Protein AF-A0A4U1FNB5-F1 (afdb_monomer)

InterPro domains:
  IPR005756 Large ribosomal subunit protein uL24, eukaryota_archaea [PF16906] (54-96)
  IPR005756 Large ribosomal subunit protein uL24, eukaryota_archaea [PTHR11143] (47-101)
  IPR005756 Large ribosomal subunit protein uL24, eukaryota_archaea [TIGR01080] (55-101)
  IPR008991 Translation protein SH3-like domain superfamily [SSF50104] (54-101)
  IPR014722 Large ribosomal subunit protein uL2, domain 2 [G3DSA:2.30.30.30] (47-101)

Sequence (101 aa):
MPEGALFSFVPIGMEHCFLSALARQGSLTSGLARPGSETCGRQTVTMKFNPFVTSDRSKNRKRHFNAPSHVRRKIMSSPLSKELRQKYNVRSMPIRKDDEV

Mean predicted aligned error: 18.47 Å

Organism: Monodon monoceros (NCBI:txid40151)

Foldseek 3Di:
DDDDDDDDDDDDDDDDDPDDDDDDDDDDDDDDDDDDDDPDDPDPDPDDPDPVDDPDPVVVVCCQVPPDPVVVQVVQKDADDPVVCVVPVDGIHRDDPPDDD

pLDDT: mean 72.55, std 21.19, range [38.06, 96.69]

Secondary structure (DSSP, 8-state):
----------------------------------PPP-------------TTS---HHHHHHHHHT--HHHHHHHSEEEPPHHHHHHH--SEEE--TT---

Radius of gyration: 38.6 Å; Cα contacts (8 Å, |Δi|>4): 31; chains: 1; bounding box: 110×52×69 Å

Nearest PDB structures (foldseek):
  6p5j-assembly1_AY  TM=9.886E-01  e=2.401E-07  Oryctolagus cuniculus
  7oyb-assembly1_Y1  TM=9.826E-01  e=5.552E-07  Danio rerio
  7r81-assembly1_a1  TM=9.848E-01  e=1.044E-05  Neurospora crassa
  6zu5-assembly1_LY0  TM=9.780E-01  e=2.250E-05  Para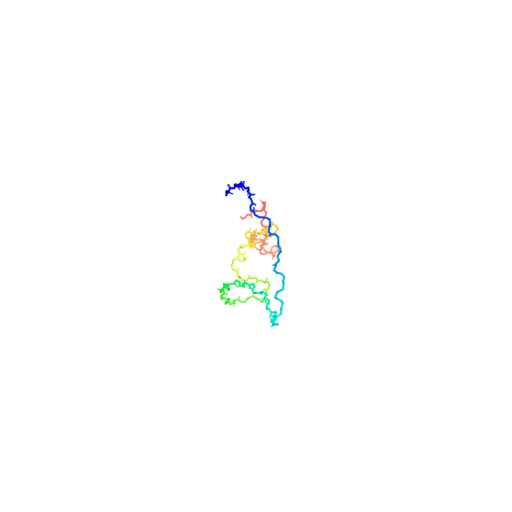nosema locustae
  8jiv-assembly1_CY  TM=9.838E-01  e=3.422E-05  Triticum aestivum

Structure (mmCIF, N/CA/C/O backbone):
data_AF-A0A4U1FNB5-F1
#
_entry.id   AF-A0A4U1FNB5-F1
#
loop_
_atom_site.group_PDB
_atom_site.id
_atom_site.type_symbol
_atom_site.label_atom_id
_atom_site.label_alt_id
_atom_site.label_comp_id
_atom_site.label_asym_id
_atom_site.label_entity_id
_atom_site.label_seq_id
_atom_site.pdbx_PDB_ins_code
_atom_site.Cartn_x
_atom_site.Cartn_y
_atom_site.Cartn_z
_atom_site.occupancy
_atom_site.B_iso_or_equiv
_atom_site.auth_seq_id
_atom_site.auth_comp_id
_atom_site.auth_asym_id
_atom_site.auth_atom_id
_atom_site.pdbx_PDB_model_num
ATOM 1 N N . MET A 1 1 ? 87.577 30.450 -51.487 1.00 47.47 1 MET A N 1
ATOM 2 C CA . MET A 1 1 ? 87.009 31.543 -50.678 1.00 47.47 1 MET A CA 1
ATOM 3 C C . MET A 1 1 ? 85.557 31.201 -50.402 1.00 47.47 1 MET A C 1
ATOM 5 O O . MET A 1 1 ? 84.829 31.036 -51.376 1.00 47.47 1 MET A O 1
ATOM 9 N N . PRO A 1 2 ? 85.178 30.949 -49.138 1.00 61.28 2 PRO A N 1
ATOM 10 C CA . PRO A 1 2 ? 83.799 30.705 -48.744 1.00 61.28 2 PRO A CA 1
ATOM 11 C C . PRO A 1 2 ? 83.111 32.050 -48.490 1.00 61.28 2 PRO A C 1
ATOM 13 O O . PRO A 1 2 ? 83.690 32.911 -47.842 1.00 61.28 2 PRO A O 1
ATOM 16 N N . GLU A 1 3 ? 81.885 32.221 -48.959 1.00 54.50 3 GLU A N 1
ATOM 17 C CA . GLU A 1 3 ? 81.019 33.308 -48.501 1.00 54.50 3 GLU A CA 1
ATOM 18 C C . GLU A 1 3 ? 79.725 32.659 -48.032 1.00 54.50 3 GLU A C 1
ATOM 20 O O . GLU A 1 3 ? 79.079 31.902 -48.760 1.00 54.50 3 GLU A O 1
ATOM 25 N N . GLY A 1 4 ? 79.448 32.850 -46.747 1.00 51.59 4 GLY A N 1
ATOM 26 C CA . GLY A 1 4 ? 78.309 32.259 -46.077 1.00 51.59 4 GLY A CA 1
ATOM 27 C C . GLY A 1 4 ? 77.006 32.970 -46.411 1.00 51.59 4 GLY A C 1
ATOM 28 O O . GLY A 1 4 ? 76.989 34.068 -46.949 1.00 51.59 4 GLY A O 1
ATOM 29 N N . ALA A 1 5 ? 75.909 32.350 -46.001 1.00 54.16 5 ALA A N 1
ATOM 30 C CA . ALA A 1 5 ? 74.753 33.051 -45.465 1.00 54.16 5 ALA A CA 1
ATOM 31 C C . ALA A 1 5 ? 73.827 32.010 -44.842 1.00 54.16 5 ALA A C 1
ATOM 33 O O . ALA A 1 5 ? 73.265 31.150 -45.516 1.00 54.16 5 ALA A O 1
ATOM 34 N N . LEU A 1 6 ? 73.701 32.102 -43.524 1.00 49.62 6 LEU A N 1
ATOM 35 C CA . LEU A 1 6 ? 72.621 31.513 -42.757 1.00 49.62 6 LEU A CA 1
ATOM 36 C C . LEU A 1 6 ? 71.312 32.181 -43.190 1.00 49.62 6 LEU A C 1
ATOM 38 O O . LEU A 1 6 ? 71.192 33.401 -43.089 1.00 49.62 6 LEU A O 1
ATOM 42 N N . PHE A 1 7 ? 70.317 31.397 -43.595 1.00 44.28 7 PHE A N 1
ATOM 43 C CA . PHE A 1 7 ? 68.930 31.824 -43.478 1.00 44.28 7 PHE A CA 1
ATOM 44 C C . PHE A 1 7 ? 68.032 30.643 -43.125 1.00 44.28 7 PHE A C 1
ATOM 46 O O . PHE A 1 7 ? 68.275 29.488 -43.461 1.00 44.28 7 PHE A O 1
ATOM 53 N N . SER A 1 8 ? 67.049 30.995 -42.325 1.00 43.09 8 SER A N 1
ATOM 54 C CA . SER A 1 8 ? 66.271 30.210 -41.391 1.00 43.09 8 SER A CA 1
ATOM 55 C C . SER A 1 8 ? 65.113 29.411 -41.992 1.00 43.09 8 SER A C 1
ATOM 57 O O . SER A 1 8 ? 64.522 29.806 -42.991 1.00 43.09 8 SER A O 1
ATOM 59 N N . PHE A 1 9 ? 64.684 28.441 -41.177 1.00 40.09 9 PHE A N 1
ATOM 60 C CA . PHE A 1 9 ? 63.304 27.990 -40.954 1.00 40.09 9 PHE A CA 1
ATOM 61 C C . PHE A 1 9 ? 62.828 26.725 -41.697 1.00 40.09 9 PHE A C 1
ATOM 63 O O . PHE A 1 9 ? 62.721 26.651 -42.914 1.00 40.09 9 PHE A O 1
ATOM 70 N N . VAL A 1 10 ? 62.534 25.725 -40.864 1.00 47.00 10 VAL A N 1
ATOM 71 C CA . VAL A 1 10 ? 62.072 24.348 -41.106 1.00 47.00 10 VAL A CA 1
ATOM 72 C C . VAL A 1 10 ? 60.530 24.319 -40.897 1.00 47.00 10 VAL A C 1
ATOM 74 O O . VAL A 1 10 ? 59.988 25.278 -40.350 1.00 47.00 10 VAL A O 1
ATOM 77 N N . PRO A 1 11 ? 59.792 23.237 -41.209 1.00 50.72 11 PRO A N 1
ATOM 78 C CA . PRO A 1 11 ? 59.207 22.893 -42.501 1.00 50.72 11 PRO A CA 1
ATOM 79 C C . PRO A 1 11 ? 57.658 22.908 -42.491 1.00 50.72 11 PRO A C 1
ATOM 81 O O . PRO A 1 11 ? 57.007 22.614 -41.490 1.00 50.72 11 PRO A O 1
ATOM 84 N N . ILE A 1 12 ? 57.062 23.138 -43.660 1.00 51.94 12 ILE A N 1
ATOM 85 C CA . ILE A 1 12 ? 55.681 22.746 -43.981 1.00 51.94 12 ILE A CA 1
ATOM 86 C C . ILE A 1 12 ? 55.771 21.345 -44.602 1.00 51.94 12 ILE A C 1
ATOM 88 O O . ILE A 1 12 ? 56.483 21.169 -45.587 1.00 51.94 12 ILE A O 1
ATOM 92 N N . GLY A 1 13 ? 55.100 20.347 -44.022 1.00 49.09 13 GLY A N 1
ATOM 93 C CA . GLY A 1 13 ? 55.165 18.951 -44.470 1.00 49.09 13 GLY A CA 1
ATOM 94 C C . GLY A 1 13 ? 53.798 18.281 -44.459 1.00 49.09 13 GLY A C 1
ATOM 95 O O . GLY A 1 13 ? 53.480 17.530 -43.544 1.00 49.09 13 GLY A O 1
ATOM 96 N N . MET A 1 14 ? 53.002 18.602 -45.476 1.00 51.41 14 MET A N 1
ATOM 97 C CA . MET A 1 14 ? 51.792 17.896 -45.886 1.00 51.41 14 MET A CA 1
ATOM 98 C C . MET A 1 14 ? 52.161 16.608 -46.639 1.00 51.41 14 MET A C 1
ATOM 100 O O . MET A 1 14 ? 53.038 16.637 -47.496 1.00 51.41 14 MET A O 1
ATOM 104 N N . GLU A 1 15 ? 51.424 15.539 -46.329 1.00 48.94 15 GLU A N 1
ATOM 105 C CA . GLU A 1 15 ? 50.976 14.467 -47.230 1.00 48.94 15 GLU A CA 1
ATOM 106 C C . GLU A 1 15 ? 52.021 13.676 -48.043 1.00 48.94 15 GLU A C 1
ATOM 108 O O . GLU A 1 15 ? 52.558 14.174 -49.021 1.00 48.94 15 GLU A O 1
ATOM 113 N N . HIS A 1 16 ? 52.208 12.388 -47.712 1.00 47.97 16 HIS A N 1
ATOM 114 C CA . HIS A 1 16 ? 52.120 11.256 -48.660 1.00 47.97 16 HIS A CA 1
ATOM 115 C C . HIS A 1 16 ? 52.473 9.924 -47.965 1.00 47.97 16 HIS A C 1
ATOM 117 O O . HIS A 1 16 ? 53.623 9.505 -47.945 1.00 47.97 16 HIS A O 1
ATOM 123 N N . CYS A 1 17 ? 51.462 9.209 -47.464 1.00 47.34 17 CYS A N 1
ATOM 124 C CA . CYS A 1 17 ? 51.523 7.755 -47.247 1.00 47.34 17 CYS A CA 1
ATOM 125 C C . CYS A 1 17 ? 50.202 7.133 -47.718 1.00 47.34 17 CYS A C 1
ATOM 127 O O . CYS A 1 17 ? 49.418 6.589 -46.944 1.00 47.34 17 CYS A O 1
ATOM 129 N N . PHE A 1 18 ? 49.941 7.278 -49.017 1.00 38.06 18 PHE A N 1
ATOM 130 C CA . PHE A 1 18 ? 48.920 6.525 -49.738 1.00 38.06 18 PHE A CA 1
ATOM 131 C C . PHE A 1 18 ? 49.568 5.232 -50.273 1.00 38.06 18 PHE A C 1
ATOM 133 O O . PHE A 1 18 ? 50.677 5.281 -50.796 1.00 38.06 18 PHE A O 1
ATOM 140 N N . LEU A 1 19 ? 48.827 4.120 -50.191 1.00 49.41 19 LEU A N 1
ATOM 141 C CA . LEU A 1 19 ? 49.112 2.752 -50.671 1.00 49.41 19 LEU A CA 1
ATOM 142 C C . LEU A 1 19 ? 49.913 1.798 -49.759 1.00 49.41 19 LEU A C 1
ATOM 144 O O . LEU A 1 19 ? 51.072 1.480 -50.002 1.00 49.41 19 LEU A O 1
ATOM 148 N N . SER A 1 20 ? 49.189 1.134 -48.858 1.00 48.03 20 SER A N 1
ATOM 149 C CA . SER A 1 20 ? 49.344 -0.316 -48.664 1.00 48.03 20 SER A CA 1
ATOM 150 C C . SER A 1 20 ? 47.969 -0.963 -48.461 1.00 48.03 20 SER A C 1
ATOM 152 O O . SER A 1 20 ? 47.482 -1.195 -47.358 1.00 48.03 20 SER A O 1
ATOM 154 N N . ALA A 1 21 ? 47.299 -1.196 -49.590 1.00 47.88 21 ALA A N 1
ATOM 155 C CA . ALA A 1 21 ? 46.053 -1.940 -49.669 1.00 47.88 21 ALA A CA 1
ATOM 156 C C . ALA A 1 21 ? 46.317 -3.452 -49.782 1.00 47.88 21 ALA A C 1
ATOM 158 O O . ALA A 1 21 ? 47.220 -3.883 -50.495 1.00 47.88 21 ALA A O 1
ATOM 159 N N . LEU A 1 22 ? 45.407 -4.213 -49.165 1.00 53.06 22 LEU A N 1
ATOM 160 C CA . LEU A 1 22 ? 45.070 -5.625 -49.392 1.00 53.06 22 LEU A CA 1
ATOM 161 C C . LEU A 1 22 ? 45.903 -6.722 -48.693 1.00 53.06 22 LEU A C 1
ATOM 163 O O . LEU A 1 22 ? 46.752 -7.377 -49.289 1.00 53.06 22 LEU A O 1
ATOM 167 N N . ALA A 1 23 ? 45.479 -7.079 -47.474 1.00 52.00 23 ALA A N 1
ATOM 168 C CA . ALA A 1 23 ? 45.496 -8.472 -47.026 1.00 52.00 23 ALA A CA 1
ATOM 169 C C . ALA A 1 23 ? 44.347 -8.780 -46.042 1.00 52.00 23 ALA A C 1
ATOM 171 O O . ALA A 1 23 ? 44.363 -8.357 -44.894 1.00 52.00 23 ALA A O 1
ATOM 172 N N . ARG A 1 24 ? 43.410 -9.609 -46.527 1.00 52.19 24 ARG A N 1
ATOM 173 C CA . ARG A 1 24 ? 42.617 -10.624 -45.799 1.00 52.19 24 ARG A CA 1
ATOM 174 C C . ARG A 1 24 ? 41.514 -10.187 -44.809 1.00 52.19 24 ARG A C 1
ATOM 176 O O . ARG A 1 24 ? 41.741 -9.877 -43.652 1.00 52.19 24 ARG A O 1
ATOM 183 N N . GLN A 1 25 ? 40.291 -10.316 -45.326 1.00 50.22 25 GLN A N 1
ATOM 184 C CA . GLN A 1 25 ? 39.016 -10.723 -44.706 1.00 50.22 25 GLN A CA 1
ATOM 185 C C . GLN A 1 25 ? 39.050 -11.201 -43.233 1.00 50.22 25 GLN A C 1
ATOM 187 O O . GLN A 1 25 ? 39.781 -12.127 -42.892 1.00 50.22 25 GLN A O 1
ATOM 192 N N . GLY A 1 26 ? 38.139 -10.659 -42.413 1.00 44.69 26 GLY A N 1
ATOM 193 C CA . GLY A 1 26 ? 37.788 -11.155 -41.077 1.00 44.69 26 GLY A CA 1
ATOM 194 C C . GLY A 1 26 ? 36.567 -10.421 -40.505 1.00 44.69 26 GLY A C 1
ATOM 195 O O . GLY A 1 26 ? 36.535 -9.199 -40.472 1.00 44.69 26 GLY A O 1
ATOM 196 N N . SER A 1 27 ? 35.543 -11.175 -40.125 1.00 45.47 27 SER A N 1
ATOM 197 C CA . SER A 1 27 ? 34.165 -10.789 -39.806 1.00 45.47 27 SER A CA 1
ATOM 198 C C . SER A 1 27 ? 33.936 -10.044 -38.483 1.00 45.47 27 SER A C 1
ATOM 200 O O . SER A 1 27 ? 34.595 -10.319 -37.487 1.00 45.47 27 SER A O 1
ATOM 202 N N . LEU A 1 28 ? 32.878 -9.221 -38.477 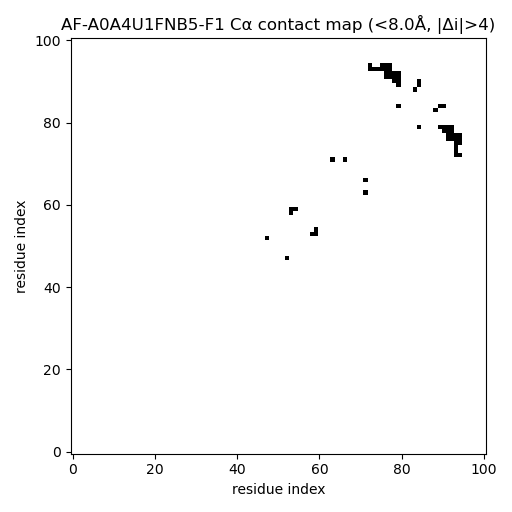1.00 51.88 28 LEU A N 1
ATOM 203 C CA . LEU A 1 28 ? 31.878 -9.039 -37.410 1.00 51.88 28 LEU A CA 1
ATOM 204 C C . LEU A 1 28 ? 32.204 -9.672 -36.041 1.00 51.88 28 LEU A C 1
ATOM 206 O O . LEU A 1 28 ? 32.007 -10.871 -35.866 1.00 51.88 28 LEU A O 1
ATOM 210 N N . THR A 1 29 ? 32.494 -8.849 -35.030 1.00 56.25 29 THR A N 1
ATOM 211 C CA . THR A 1 29 ? 32.037 -9.133 -33.660 1.00 56.25 29 THR A CA 1
ATOM 212 C C . THR A 1 29 ? 31.564 -7.854 -32.982 1.00 56.25 29 THR A C 1
ATOM 214 O O . THR A 1 29 ? 32.311 -6.899 -32.779 1.00 56.25 29 THR A O 1
ATOM 217 N N . SER A 1 30 ? 30.276 -7.884 -32.672 1.00 48.91 30 SER A N 1
ATOM 218 C CA . SER A 1 30 ? 29.475 -6.985 -31.856 1.00 48.91 30 SER A CA 1
ATOM 219 C C . SER A 1 30 ? 30.127 -6.567 -30.540 1.00 48.91 30 SER A C 1
ATOM 221 O O . SER A 1 30 ? 30.809 -7.354 -29.884 1.00 48.91 30 SER A O 1
ATOM 223 N N . GLY A 1 31 ? 29.799 -5.347 -30.111 1.00 54.59 31 GLY A N 1
ATOM 224 C CA . GLY A 1 31 ? 30.072 -4.869 -28.767 1.00 54.59 31 GLY A CA 1
ATOM 225 C C . GLY A 1 31 ? 29.526 -5.808 -27.693 1.00 54.59 31 GLY A C 1
ATOM 226 O O . GLY A 1 31 ? 28.391 -6.276 -27.758 1.00 54.59 31 GLY A O 1
ATOM 227 N N . LEU A 1 32 ? 30.343 -6.029 -26.670 1.00 52.25 32 LEU A N 1
ATOM 228 C CA . LEU A 1 32 ? 29.917 -6.592 -25.401 1.00 52.25 32 LEU A CA 1
ATOM 229 C C . LEU A 1 32 ? 29.966 -5.468 -24.372 1.00 52.25 32 LEU A C 1
ATOM 231 O O . LEU A 1 32 ? 30.984 -5.188 -23.740 1.00 52.25 32 LEU A O 1
ATOM 235 N N . ALA A 1 33 ? 28.820 -4.799 -24.250 1.00 49.12 33 ALA A N 1
ATOM 236 C CA . ALA A 1 33 ? 28.457 -4.080 -23.046 1.00 49.12 33 ALA A CA 1
ATOM 237 C C . ALA A 1 33 ? 28.658 -5.021 -21.854 1.00 49.12 33 ALA A C 1
ATOM 239 O O . ALA A 1 33 ? 28.237 -6.173 -21.899 1.00 49.12 33 ALA A O 1
ATOM 240 N N . ARG A 1 34 ? 29.307 -4.536 -20.796 1.00 53.53 34 ARG A N 1
ATOM 241 C CA . ARG A 1 34 ? 29.416 -5.256 -19.526 1.00 53.53 34 ARG A CA 1
ATOM 242 C C . ARG A 1 34 ? 28.014 -5.381 -18.908 1.00 53.53 34 ARG A C 1
ATOM 244 O O . ARG A 1 34 ? 27.481 -4.346 -18.501 1.00 53.53 34 ARG A O 1
ATOM 251 N N . PRO A 1 35 ? 27.402 -6.574 -18.782 1.00 50.00 35 PRO A N 1
ATOM 252 C CA . PRO A 1 35 ? 26.270 -6.723 -17.885 1.00 50.00 35 PRO A CA 1
ATOM 253 C C . PRO A 1 35 ? 26.807 -6.715 -16.452 1.00 50.00 35 PRO A C 1
ATOM 255 O O . PRO A 1 35 ? 27.716 -7.468 -16.102 1.00 50.00 35 PRO A O 1
ATOM 258 N N . GLY A 1 36 ? 26.282 -5.796 -15.643 1.00 45.06 36 GLY A N 1
ATOM 259 C CA . GLY A 1 36 ? 26.592 -5.708 -14.224 1.00 45.06 36 GLY A CA 1
ATOM 260 C C . GLY A 1 36 ? 26.371 -7.052 -13.537 1.00 45.06 36 GLY A C 1
ATOM 261 O O . GLY A 1 36 ? 25.337 -7.692 -13.722 1.00 45.06 36 GLY A O 1
ATOM 262 N N . SER A 1 37 ? 27.365 -7.453 -12.753 1.00 45.16 37 SER A N 1
ATOM 263 C CA . SER A 1 37 ? 27.343 -8.618 -11.884 1.00 45.16 37 SER A CA 1
ATOM 264 C C . SER A 1 37 ? 26.078 -8.640 -11.029 1.00 45.16 37 SER A C 1
ATOM 266 O O . SER A 1 37 ? 25.822 -7.745 -10.219 1.00 45.16 37 SER A O 1
ATOM 268 N N . GLU A 1 38 ? 25.315 -9.698 -11.252 1.00 46.56 38 GLU A N 1
ATOM 269 C CA . GLU A 1 38 ? 24.302 -10.306 -10.407 1.00 46.56 38 GLU A CA 1
ATOM 270 C C . GLU A 1 38 ? 24.501 -9.978 -8.919 1.00 46.56 38 GLU A C 1
ATOM 272 O O . GLU A 1 38 ? 25.410 -10.481 -8.260 1.00 46.56 38 GLU A O 1
ATOM 277 N N . THR A 1 39 ? 23.610 -9.163 -8.350 1.00 46.56 39 THR A N 1
ATOM 278 C CA . THR A 1 39 ? 23.381 -9.257 -6.908 1.00 46.56 39 THR A CA 1
ATOM 279 C C . THR A 1 39 ? 22.458 -10.443 -6.693 1.00 46.56 39 THR A C 1
ATOM 281 O O . THR A 1 39 ? 21.261 -10.402 -6.979 1.00 46.56 39 THR A O 1
ATOM 284 N N . CYS A 1 40 ? 23.054 -11.540 -6.237 1.00 41.59 40 CYS A N 1
ATOM 285 C CA . CYS A 1 40 ? 22.347 -12.720 -5.790 1.00 41.59 40 CYS A CA 1
ATOM 286 C C . CYS A 1 40 ? 21.405 -12.343 -4.631 1.00 41.59 40 CYS A C 1
ATOM 288 O O . CYS A 1 40 ? 21.803 -12.082 -3.500 1.00 41.59 40 CYS A O 1
ATOM 290 N N . GLY A 1 41 ? 20.109 -12.291 -4.919 1.00 47.75 41 GLY A N 1
ATOM 291 C CA . GLY A 1 41 ? 19.057 -12.275 -3.913 1.00 47.75 41 GLY A CA 1
ATOM 292 C C . GLY A 1 41 ? 18.290 -13.576 -4.034 1.00 47.75 41 GLY A C 1
ATOM 293 O O . GLY A 1 41 ? 17.381 -13.670 -4.850 1.00 47.75 41 GLY A O 1
ATOM 294 N N . ARG A 1 42 ? 18.676 -14.598 -3.267 1.00 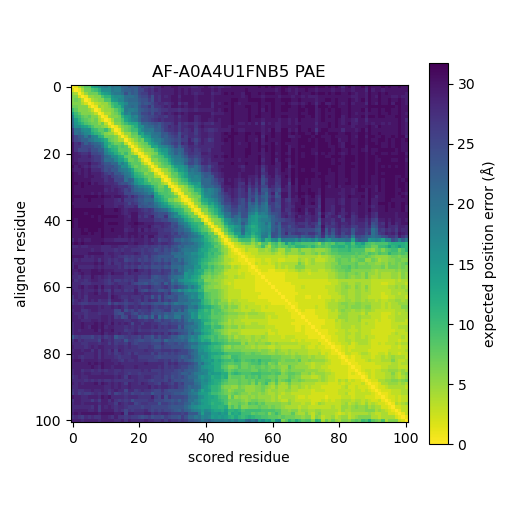49.16 42 ARG A N 1
ATOM 295 C CA . ARG A 1 42 ? 17.979 -15.888 -3.209 1.00 49.16 42 ARG A CA 1
ATOM 296 C C . ARG A 1 42 ? 16.515 -15.656 -2.810 1.00 49.16 42 ARG A C 1
ATOM 298 O O . ARG A 1 42 ? 16.221 -15.412 -1.644 1.00 49.16 42 ARG A O 1
ATOM 305 N N . GLN A 1 43 ? 15.600 -15.705 -3.776 1.00 57.69 43 GLN A N 1
ATOM 306 C CA . GLN A 1 43 ? 14.163 -15.594 -3.536 1.00 57.69 43 GLN A CA 1
ATOM 307 C C . GLN A 1 43 ? 13.627 -16.960 -3.092 1.00 57.69 43 GLN A C 1
ATOM 309 O O . GLN A 1 43 ? 13.266 -17.788 -3.922 1.00 57.69 43 GLN A O 1
ATOM 314 N N . THR A 1 44 ? 13.564 -17.230 -1.788 1.00 57.56 44 THR A N 1
ATOM 315 C CA . THR A 1 44 ? 12.684 -18.291 -1.276 1.00 57.56 44 THR A CA 1
ATOM 316 C C . THR A 1 44 ? 11.283 -17.702 -1.118 1.00 57.56 44 THR A C 1
ATOM 318 O O . THR A 1 44 ? 10.967 -16.983 -0.170 1.00 57.56 44 THR A O 1
ATOM 321 N N . VAL A 1 45 ? 10.457 -17.929 -2.137 1.00 59.56 45 VAL A N 1
ATOM 322 C CA . VAL A 1 45 ? 9.104 -17.384 -2.260 1.00 59.56 45 VAL A CA 1
ATOM 323 C C . VAL A 1 45 ? 8.168 -18.076 -1.265 1.00 59.56 45 VAL A C 1
ATOM 325 O O . VAL A 1 45 ? 7.819 -19.239 -1.424 1.00 59.56 45 VAL A O 1
ATOM 328 N N . THR A 1 46 ? 7.710 -17.337 -0.257 1.00 63.25 46 THR A N 1
ATOM 329 C CA . THR A 1 46 ? 6.393 -17.557 0.355 1.00 63.25 46 THR A CA 1
ATOM 330 C C . THR A 1 46 ? 5.368 -16.798 -0.495 1.00 63.25 46 THR A C 1
ATOM 332 O O . THR A 1 46 ? 5.558 -15.630 -0.840 1.00 63.25 46 THR A O 1
ATOM 335 N N . MET A 1 47 ? 4.348 -17.514 -0.967 1.00 75.56 47 MET A N 1
ATOM 336 C CA . MET A 1 47 ? 3.721 -17.266 -2.272 1.00 75.56 47 MET A CA 1
ATOM 337 C C . MET A 1 47 ? 2.823 -16.022 -2.355 1.00 75.56 47 MET A C 1
ATOM 339 O O . MET A 1 47 ? 1.854 -15.868 -1.614 1.00 75.56 47 MET A O 1
ATOM 343 N N . LYS A 1 48 ? 3.089 -15.193 -3.372 1.00 78.19 48 LYS A N 1
ATOM 344 C CA . LYS A 1 48 ? 2.128 -14.295 -4.032 1.00 78.19 48 LYS A CA 1
ATOM 345 C C . LYS A 1 48 ? 2.085 -14.712 -5.502 1.00 78.19 48 LYS A C 1
ATOM 347 O O . LYS A 1 48 ? 3.130 -14.746 -6.137 1.00 78.19 48 LYS A O 1
ATOM 352 N N . PHE A 1 49 ? 0.905 -15.017 -6.040 1.00 84.44 49 PHE A N 1
ATOM 353 C CA . PHE A 1 49 ? 0.767 -15.540 -7.409 1.00 84.44 49 PHE A CA 1
ATOM 354 C C . PHE A 1 49 ? 0.963 -14.480 -8.508 1.00 84.44 49 PHE A C 1
ATOM 356 O O . PHE A 1 49 ? 1.200 -14.827 -9.659 1.00 84.44 49 PHE A O 1
ATOM 363 N N . ASN A 1 50 ? 0.856 -13.186 -8.174 1.00 88.69 50 ASN A N 1
ATOM 364 C CA . ASN A 1 50 ? 0.961 -12.103 -9.153 1.00 88.69 50 ASN A CA 1
ATOM 365 C C . ASN A 1 50 ? 2.431 -11.696 -9.397 1.00 88.69 50 ASN A C 1
ATOM 367 O O . ASN A 1 50 ? 3.046 -11.135 -8.482 1.00 88.69 50 ASN A O 1
ATOM 371 N N . PRO A 1 51 ? 2.966 -11.864 -10.624 1.00 84.56 51 PRO A N 1
ATOM 372 C CA . PRO A 1 51 ? 4.353 -11.527 -10.949 1.00 84.56 51 PRO A CA 1
ATOM 373 C C . PRO A 1 51 ? 4.653 -10.019 -10.904 1.00 84.56 51 PRO A C 1
ATOM 375 O O . PRO A 1 51 ? 5.792 -9.621 -10.673 1.00 84.56 51 PRO A O 1
ATOM 378 N N . PHE A 1 52 ? 3.648 -9.153 -11.067 1.00 87.19 52 PHE A N 1
ATOM 379 C CA . PHE A 1 52 ? 3.828 -7.695 -11.025 1.00 87.19 52 PHE A CA 1
ATOM 380 C C . PHE A 1 52 ? 3.948 -7.139 -9.597 1.00 87.19 52 PHE A C 1
ATOM 382 O O . PHE A 1 52 ? 4.258 -5.960 -9.396 1.00 87.19 52 PHE A O 1
ATOM 389 N N . VAL A 1 53 ? 3.710 -7.967 -8.575 1.00 88.31 53 VAL A N 1
ATOM 390 C CA . VAL A 1 53 ? 3.799 -7.565 -7.169 1.00 88.31 53 VAL A CA 1
ATOM 391 C C . VAL A 1 53 ? 5.137 -8.007 -6.593 1.00 88.31 53 VAL A C 1
ATOM 393 O O . VAL A 1 53 ? 5.341 -9.159 -6.229 1.00 88.31 53 VAL A O 1
ATOM 396 N N . THR A 1 54 ? 6.049 -7.053 -6.431 1.00 90.00 54 THR A N 1
ATOM 397 C CA . THR A 1 54 ? 7.387 -7.322 -5.888 1.00 90.00 54 THR A CA 1
ATOM 398 C C . THR A 1 54 ? 7.346 -7.670 -4.393 1.00 90.00 54 THR A C 1
ATOM 400 O O . THR A 1 54 ? 6.749 -6.927 -3.604 1.00 90.00 54 THR A O 1
ATOM 403 N N . SER A 1 55 ? 8.057 -8.721 -3.981 1.00 87.38 55 SER A N 1
ATOM 404 C CA . SER A 1 55 ? 8.354 -9.054 -2.575 1.00 87.38 55 SER A CA 1
ATOM 405 C C . SER A 1 55 ? 9.607 -8.346 -2.033 1.00 87.38 55 SER A C 1
ATOM 407 O O . SER A 1 55 ? 9.788 -8.272 -0.819 1.00 87.38 55 SER A O 1
ATOM 409 N N . ASP A 1 56 ? 10.430 -7.763 -2.911 1.00 89.81 56 AS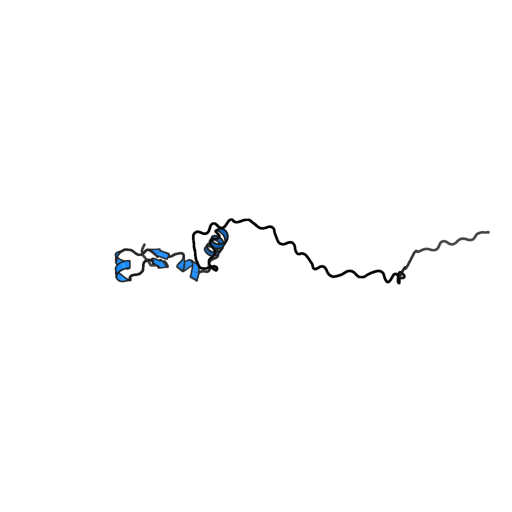P A N 1
ATOM 410 C CA . ASP A 1 56 ? 11.680 -7.087 -2.550 1.00 89.81 56 ASP A CA 1
ATOM 411 C C . ASP A 1 56 ? 11.485 -5.951 -1.527 1.00 89.81 56 ASP A C 1
ATOM 413 O O . ASP A 1 56 ? 10.772 -4.965 -1.770 1.00 89.81 56 ASP A O 1
ATOM 417 N N . ARG A 1 57 ? 12.211 -6.031 -0.402 1.00 93.12 57 ARG A N 1
ATOM 418 C CA . ARG A 1 57 ? 12.156 -5.055 0.704 1.00 93.12 57 ARG A CA 1
ATOM 419 C C . ARG A 1 57 ? 12.473 -3.629 0.250 1.00 93.12 57 ARG A C 1
ATOM 421 O O . ARG A 1 57 ? 11.738 -2.696 0.582 1.00 93.12 57 ARG A O 1
ATOM 428 N N . SER A 1 58 ? 13.551 -3.448 -0.512 1.00 94.94 58 SER A N 1
ATOM 429 C CA . SER A 1 58 ? 14.020 -2.126 -0.954 1.00 94.94 58 SER A CA 1
ATOM 430 C C . SER A 1 58 ? 12.996 -1.426 -1.852 1.00 94.94 58 SER A C 1
ATOM 432 O O . SER A 1 58 ? 12.706 -0.244 -1.654 1.00 94.94 58 SER A O 1
ATOM 434 N N . LYS A 1 59 ? 12.371 -2.171 -2.776 1.00 93.81 59 LYS A N 1
ATOM 435 C CA . LYS A 1 59 ? 11.318 -1.655 -3.667 1.00 93.81 59 LYS A CA 1
ATOM 436 C C . LYS A 1 59 ? 10.062 -1.267 -2.885 1.00 93.81 59 LYS A C 1
ATOM 438 O O . LYS A 1 59 ? 9.445 -0.244 -3.180 1.00 93.81 59 LYS A O 1
ATOM 443 N N . ASN A 1 60 ? 9.688 -2.041 -1.863 1.00 93.81 60 ASN A N 1
ATOM 444 C CA . ASN A 1 60 ? 8.533 -1.717 -1.026 1.00 93.81 60 ASN A CA 1
ATOM 445 C C . ASN A 1 60 ? 8.754 -0.436 -0.200 1.00 93.81 60 ASN A C 1
ATOM 447 O O . ASN A 1 60 ? 7.923 0.470 -0.233 1.00 93.81 60 ASN A O 1
ATOM 451 N N . ARG A 1 61 ? 9.917 -0.301 0.453 1.00 95.88 61 ARG A N 1
ATOM 452 C CA . ARG A 1 61 ? 10.259 0.909 1.223 1.00 95.88 61 ARG A CA 1
ATOM 453 C C . ARG A 1 61 ? 10.287 2.161 0.344 1.00 95.88 61 ARG A C 1
ATOM 455 O O . ARG A 1 61 ? 9.684 3.162 0.715 1.00 95.88 61 ARG A O 1
ATOM 462 N N . LYS A 1 62 ? 10.912 2.093 -0.840 1.00 95.81 62 LYS A N 1
ATOM 463 C CA . LYS A 1 62 ? 10.952 3.221 -1.790 1.00 95.81 62 LYS A CA 1
ATOM 464 C C . LYS A 1 62 ? 9.543 3.687 -2.178 1.00 95.81 62 LYS A C 1
ATOM 466 O O . LYS A 1 62 ? 9.283 4.884 -2.165 1.00 95.81 62 LYS A O 1
ATOM 471 N N . ARG A 1 63 ? 8.623 2.756 -2.473 1.00 95.88 63 ARG A N 1
ATOM 472 C CA . ARG A 1 63 ? 7.223 3.078 -2.814 1.00 95.88 63 ARG A CA 1
ATOM 473 C C . ARG A 1 63 ? 6.444 3.688 -1.650 1.00 95.88 63 ARG A C 1
ATOM 475 O O . ARG A 1 63 ? 5.647 4.584 -1.885 1.00 95.88 63 ARG A O 1
ATOM 482 N N . HIS A 1 64 ? 6.669 3.220 -0.423 1.00 95.00 64 HIS A N 1
ATOM 483 C CA . HIS A 1 64 ? 5.968 3.726 0.757 1.00 95.00 64 HIS A CA 1
ATOM 484 C C . HIS A 1 64 ? 6.344 5.181 1.071 1.00 95.00 64 HIS A C 1
ATOM 486 O O . HIS A 1 64 ? 5.469 6.037 1.172 1.00 95.00 64 HIS A O 1
ATOM 492 N N . PHE A 1 65 ? 7.644 5.482 1.153 1.00 95.50 65 PHE A N 1
ATOM 493 C CA . PHE A 1 65 ? 8.108 6.829 1.504 1.00 95.50 65 PHE A CA 1
ATOM 494 C C . PHE A 1 65 ? 7.879 7.846 0.374 1.00 95.50 65 PHE A C 1
ATOM 496 O O . PHE A 1 65 ? 7.464 8.979 0.631 1.00 95.50 65 PHE A O 1
ATOM 503 N N . ASN A 1 66 ? 8.040 7.427 -0.884 1.00 95.88 66 ASN A N 1
ATOM 504 C CA . ASN A 1 66 ? 7.861 8.303 -2.047 1.00 95.88 66 ASN A CA 1
ATOM 505 C C . ASN A 1 66 ? 6.415 8.323 -2.581 1.00 95.88 66 ASN A C 1
ATOM 507 O O . ASN A 1 66 ? 6.181 8.804 -3.687 1.00 95.88 66 ASN A O 1
ATOM 511 N N . ALA A 1 67 ? 5.441 7.778 -1.844 1.00 95.56 67 ALA A N 1
ATOM 512 C CA . ALA A 1 67 ? 4.053 7.714 -2.297 1.00 95.56 67 ALA A CA 1
ATOM 513 C C . ALA A 1 67 ? 3.448 9.121 -2.517 1.00 95.56 67 ALA A C 1
ATOM 515 O O . ALA A 1 67 ? 3.671 10.008 -1.689 1.00 95.56 67 ALA A O 1
ATOM 516 N N . PRO A 1 68 ? 2.627 9.334 -3.565 1.00 96.69 68 PRO A N 1
ATOM 517 C CA . PRO A 1 68 ? 1.891 10.584 -3.770 1.00 96.69 68 PRO A CA 1
ATOM 518 C C . PRO A 1 68 ? 0.742 10.747 -2.757 1.00 96.69 68 PRO A C 1
ATOM 520 O O . PRO A 1 68 ? 0.321 9.780 -2.118 1.00 96.69 68 PRO A O 1
ATOM 523 N N . SER A 1 69 ? 0.191 11.962 -2.617 1.00 95.50 69 SER A N 1
ATOM 524 C CA . SER A 1 69 ? -0.755 12.304 -1.533 1.00 95.50 69 SER A CA 1
ATOM 525 C C . SER A 1 69 ? -1.996 11.400 -1.475 1.00 95.50 69 SER A C 1
ATOM 527 O O . SER A 1 69 ? -2.374 10.934 -0.400 1.00 95.50 69 SER A O 1
ATOM 529 N N . HIS A 1 70 ? -2.590 11.087 -2.629 1.00 93.94 70 HIS A N 1
ATOM 530 C CA . HIS A 1 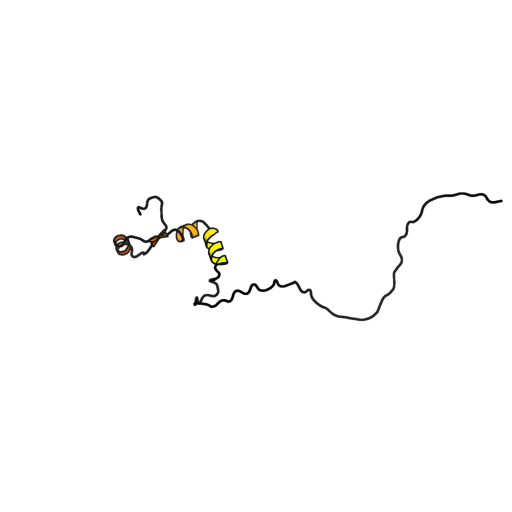70 ? -3.762 10.217 -2.735 1.00 93.94 70 HIS A CA 1
ATOM 531 C C . HIS A 1 70 ? -3.476 8.803 -2.190 1.00 93.94 70 HIS A C 1
ATOM 533 O O . HIS A 1 70 ? -4.333 8.202 -1.540 1.00 93.94 70 HIS A O 1
ATOM 539 N N . VAL A 1 71 ? -2.266 8.286 -2.425 1.00 95.38 71 VAL A N 1
ATOM 540 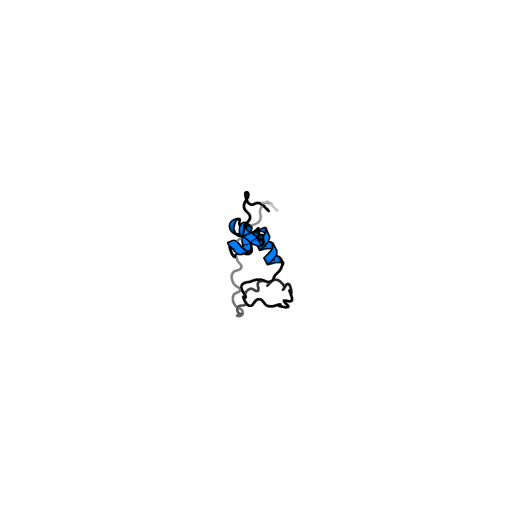C CA . VAL A 1 71 ? -1.835 6.966 -1.948 1.00 95.38 71 VAL A CA 1
ATOM 541 C C . VAL A 1 71 ? -1.479 7.030 -0.466 1.00 95.38 71 VAL A C 1
ATOM 543 O O . VAL A 1 71 ? -1.888 6.154 0.294 1.00 95.38 71 VAL A O 1
ATOM 546 N N . ARG A 1 72 ? -0.799 8.097 -0.024 1.00 95.31 72 ARG A N 1
ATOM 547 C CA . ARG A 1 72 ? -0.479 8.321 1.395 1.00 95.31 72 ARG A CA 1
ATOM 548 C C . ARG A 1 72 ? -1.730 8.306 2.270 1.00 95.31 72 ARG A C 1
ATOM 550 O O . ARG A 1 72 ? -1.722 7.651 3.302 1.00 95.31 72 ARG A O 1
ATOM 557 N N . ARG A 1 73 ? -2.827 8.938 1.838 1.00 95.19 73 ARG A N 1
ATOM 558 C CA . ARG A 1 73 ? -4.107 8.910 2.576 1.00 95.19 73 ARG A CA 1
ATOM 559 C C . ARG A 1 73 ? -4.649 7.493 2.782 1.00 95.19 73 ARG A C 1
ATOM 561 O O . ARG A 1 73 ? -5.153 7.195 3.853 1.00 95.19 73 ARG A O 1
ATOM 568 N N . LYS A 1 74 ? -4.528 6.612 1.782 1.00 93.25 74 LYS A N 1
ATOM 569 C CA . LYS A 1 74 ? -4.952 5.204 1.907 1.00 93.25 74 LYS A CA 1
ATOM 570 C C . LYS A 1 74 ? -4.059 4.411 2.861 1.00 93.25 74 LYS A C 1
ATOM 572 O O . LYS A 1 74 ? -4.551 3.536 3.556 1.00 93.25 74 LYS A O 1
ATOM 577 N N . ILE A 1 75 ? -2.759 4.706 2.866 1.00 94.38 75 ILE A N 1
ATOM 578 C CA . ILE A 1 75 ? -1.778 4.086 3.767 1.00 94.38 75 ILE A CA 1
ATOM 579 C C . ILE A 1 75 ? -2.024 4.526 5.220 1.00 94.38 75 ILE A C 1
ATOM 581 O O . ILE A 1 75 ? -1.915 3.715 6.133 1.00 94.38 75 ILE A O 1
ATOM 585 N N . MET A 1 76 ? -2.374 5.795 5.429 1.00 93.50 76 MET A N 1
ATOM 586 C CA . MET A 1 76 ? -2.649 6.396 6.739 1.00 93.50 76 MET A CA 1
ATOM 587 C C . MET A 1 76 ? -4.120 6.203 7.157 1.00 93.50 76 MET A C 1
ATOM 589 O O . MET A 1 76 ? -4.839 7.165 7.423 1.00 93.50 76 MET A O 1
ATOM 593 N N . SER A 1 77 ? -4.589 4.954 7.160 1.00 93.44 77 SER A N 1
ATOM 594 C CA . SER A 1 77 ? -5.943 4.581 7.598 1.00 93.44 77 SER A CA 1
ATOM 595 C C . SER A 1 77 ? -5.963 4.050 9.032 1.00 93.44 77 SER A C 1
ATOM 597 O O . SER A 1 77 ? -5.039 3.333 9.416 1.00 93.44 77 SER A O 1
ATOM 599 N N . SER A 1 78 ? -7.044 4.311 9.772 1.00 92.25 78 SER A N 1
ATOM 600 C CA . SER A 1 78 ? -7.267 3.822 11.143 1.00 92.25 78 SER A CA 1
ATOM 601 C C . SER A 1 78 ? -8.401 2.781 11.200 1.00 92.25 78 SER A C 1
ATOM 603 O O . SER A 1 78 ? -9.342 2.868 10.398 1.00 92.25 78 SER A O 1
ATOM 605 N N . PRO A 1 79 ? -8.341 1.766 12.088 1.00 92.81 7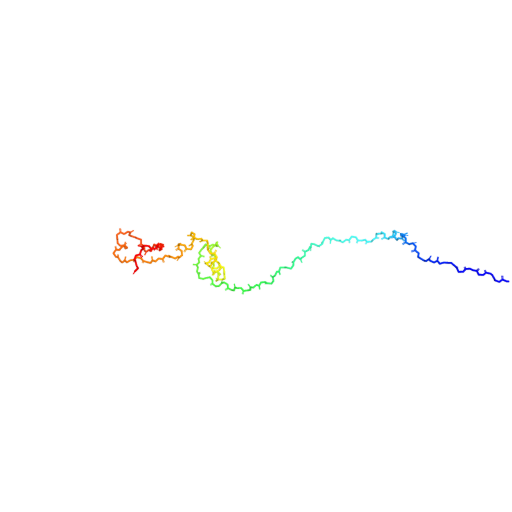9 PRO A N 1
ATOM 606 C CA . PRO A 1 79 ? -9.470 0.871 12.347 1.00 92.81 79 PRO A CA 1
ATOM 607 C C . PRO A 1 79 ? -10.628 1.590 13.057 1.00 92.81 79 PRO A C 1
ATOM 609 O O . PRO A 1 79 ? -10.409 2.444 13.906 1.00 92.81 79 PRO A O 1
ATOM 612 N N . LEU A 1 80 ? -11.865 1.194 12.742 1.00 92.62 80 LEU A N 1
ATOM 613 C CA . LEU A 1 80 ? -13.067 1.720 13.400 1.00 92.62 80 LEU A CA 1
ATOM 614 C C . LEU A 1 80 ? -13.417 0.936 14.678 1.00 92.62 80 LEU A C 1
ATOM 616 O O . LEU A 1 80 ? -13.127 -0.263 14.788 1.00 92.62 80 LEU A O 1
ATOM 620 N N . SER A 1 81 ? -14.103 1.595 15.617 1.00 92.19 81 SER A N 1
ATOM 621 C CA . SER A 1 81 ? -14.663 0.966 16.820 1.00 92.19 81 SER A CA 1
ATOM 622 C C . SER A 1 81 ? -15.725 -0.091 16.472 1.00 92.19 81 SER A C 1
ATOM 624 O O . SER A 1 81 ? -16.282 -0.114 15.373 1.00 92.19 81 SER A O 1
ATOM 626 N N . LYS A 1 82 ? -16.012 -1.015 17.398 1.00 91.06 82 LYS A N 1
ATOM 627 C CA . LYS A 1 82 ? -16.906 -2.162 17.132 1.00 91.06 82 LYS A CA 1
ATOM 628 C C . LYS A 1 82 ? -18.323 -1.734 16.728 1.00 91.06 82 LYS A C 1
ATOM 630 O O . LYS A 1 82 ? -18.897 -2.354 15.839 1.00 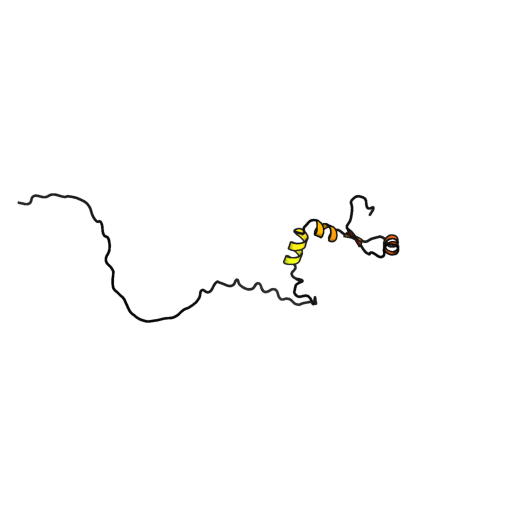91.06 82 LYS A O 1
ATOM 635 N N . GLU A 1 83 ? -18.843 -0.667 17.325 1.00 90.12 83 GLU A N 1
ATOM 636 C CA . GLU A 1 83 ? -20.176 -0.118 17.038 1.00 90.12 83 GLU A CA 1
ATOM 637 C C . GLU A 1 83 ? -20.246 0.479 15.627 1.00 90.12 83 GLU A C 1
ATOM 639 O O . GLU A 1 83 ? -21.130 0.151 14.834 1.00 90.12 83 GLU A O 1
ATOM 644 N N . LEU A 1 84 ? -19.240 1.275 15.256 1.00 90.69 84 LEU A N 1
ATOM 645 C CA . LEU A 1 84 ? -19.146 1.879 13.925 1.00 90.69 84 LEU A CA 1
ATOM 646 C C . LEU A 1 84 ? -18.922 0.824 12.832 1.00 90.69 84 LEU A C 1
ATOM 648 O O . LEU A 1 84 ? -19.454 0.948 11.728 1.00 90.69 84 LEU A O 1
ATOM 652 N N . ARG A 1 85 ? -18.199 -0.259 13.146 1.00 93.25 85 ARG A N 1
ATOM 653 C CA . ARG A 1 85 ? -18.033 -1.411 12.246 1.00 93.25 85 ARG A CA 1
ATOM 654 C C . ARG A 1 85 ? -19.339 -2.156 11.994 1.00 93.25 85 ARG A C 1
ATOM 656 O O . ARG A 1 85 ? -19.501 -2.677 10.900 1.00 93.25 85 ARG A O 1
ATOM 663 N N . GLN A 1 86 ? -20.243 -2.238 12.970 1.00 91.88 86 GLN A N 1
ATOM 664 C CA . GLN A 1 86 ? -21.558 -2.860 12.772 1.00 91.88 86 GLN A CA 1
ATOM 665 C C . GLN A 1 86 ? -22.477 -1.963 11.943 1.00 91.88 86 GLN A C 1
ATOM 667 O O . GLN A 1 86 ? -23.163 -2.459 11.058 1.00 91.88 86 GLN A O 1
ATOM 672 N N . LYS A 1 87 ? -22.439 -0.647 12.184 1.00 93.75 87 LYS A N 1
ATOM 673 C CA . LYS A 1 87 ? -23.270 0.333 11.475 1.00 93.75 87 LYS A CA 1
ATOM 674 C C . LYS A 1 87 ? -22.902 0.491 9.997 1.00 93.75 87 LYS A C 1
ATOM 676 O O . LYS A 1 87 ? -23.789 0.650 9.166 1.00 93.75 87 LYS A O 1
ATOM 681 N N . TYR A 1 88 ? -21.606 0.490 9.683 1.00 91.62 88 TYR A N 1
ATOM 682 C CA . TYR A 1 88 ? -21.111 0.767 8.329 1.00 91.62 88 TYR A CA 1
ATOM 683 C C . TYR A 1 88 ? -20.452 -0.441 7.649 1.00 91.62 88 TYR A C 1
ATOM 685 O O . TYR A 1 88 ? -20.048 -0.334 6.497 1.00 91.62 88 TYR A O 1
ATOM 693 N N . ASN A 1 89 ? -20.295 -1.576 8.342 1.00 90.88 89 ASN A N 1
ATOM 694 C CA . ASN A 1 89 ? -19.702 -2.828 7.837 1.00 90.88 89 ASN A CA 1
ATOM 695 C C . ASN A 1 89 ? -18.259 -2.707 7.292 1.00 90.88 89 ASN A C 1
ATOM 697 O O . ASN A 1 89 ? -17.717 -3.665 6.740 1.00 90.88 89 ASN A O 1
ATOM 701 N N . VAL A 1 90 ? -17.594 -1.562 7.486 1.00 91.38 90 VAL A N 1
ATOM 702 C CA . VAL A 1 90 ? -16.213 -1.298 7.053 1.00 91.38 90 VAL A CA 1
ATOM 703 C C . VAL A 1 90 ? -15.241 -1.495 8.216 1.00 91.38 90 VAL A C 1
ATOM 705 O O . VAL A 1 90 ? -15.520 -1.115 9.348 1.00 91.38 90 VAL A O 1
ATOM 708 N N . ARG A 1 91 ? -14.065 -2.078 7.941 1.00 92.44 91 ARG A N 1
ATOM 709 C CA . ARG A 1 91 ? -13.027 -2.329 8.959 1.00 92.44 91 ARG A CA 1
ATOM 710 C C . ARG A 1 91 ? -12.177 -1.096 9.295 1.00 92.44 91 ARG A C 1
ATOM 712 O O . ARG A 1 91 ? -11.842 -0.915 10.463 1.00 92.44 91 ARG A O 1
ATOM 719 N N . SER A 1 92 ? -11.791 -0.301 8.298 1.00 92.75 92 SER A N 1
ATOM 720 C CA . SER A 1 92 ? -10.899 0.856 8.456 1.00 92.75 92 SER A CA 1
ATOM 721 C C . SER A 1 92 ? -11.224 1.967 7.459 1.00 92.75 92 SE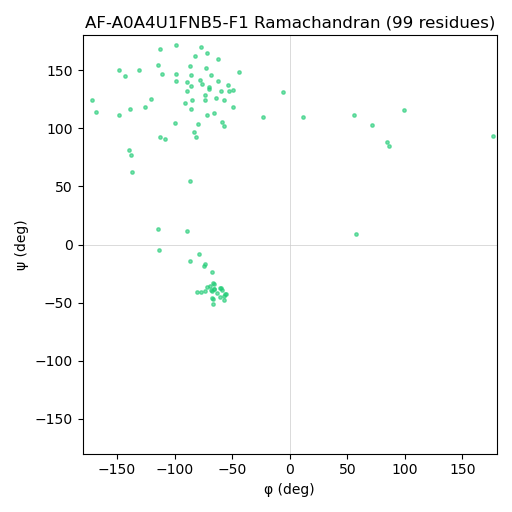R A C 1
ATOM 723 O O . SER A 1 92 ? -11.655 1.688 6.339 1.00 92.75 92 SER A O 1
ATOM 725 N N . MET A 1 93 ? -10.973 3.219 7.848 1.00 91.50 93 MET A N 1
ATOM 726 C CA . MET A 1 93 ? -11.149 4.396 6.991 1.00 91.50 93 MET A CA 1
ATOM 727 C C . MET A 1 93 ? -9.903 5.302 7.011 1.00 91.50 93 MET A C 1
ATOM 729 O O . MET A 1 93 ? -9.166 5.311 8.000 1.00 91.50 93 MET A O 1
ATOM 733 N N . PRO A 1 94 ? -9.610 6.033 5.916 1.00 94.06 94 PRO A N 1
ATOM 734 C CA . PRO A 1 94 ? -8.594 7.086 5.911 1.00 94.06 94 PRO A CA 1
ATOM 735 C C . PRO A 1 94 ? -8.935 8.181 6.925 1.00 94.06 94 PRO A C 1
ATOM 737 O O . PRO A 1 94 ? -10.060 8.674 6.915 1.00 94.06 94 PRO A O 1
ATOM 740 N N . ILE A 1 95 ? -7.959 8.576 7.740 1.00 91.75 95 ILE A N 1
ATOM 741 C CA . ILE A 1 95 ? -8.151 9.545 8.828 1.00 91.75 95 ILE A CA 1
ATOM 742 C C . ILE A 1 95 ? -8.403 10.952 8.259 1.00 91.75 95 ILE A C 1
ATOM 744 O O . ILE A 1 95 ? -7.690 11.392 7.345 1.00 91.75 95 ILE A O 1
ATOM 748 N N . ARG A 1 96 ? -9.388 11.673 8.809 1.00 92.06 96 ARG A N 1
ATOM 749 C CA . ARG A 1 96 ? -9.602 13.114 8.598 1.00 92.06 96 ARG A CA 1
ATOM 750 C C . ARG A 1 96 ? -9.350 13.902 9.890 1.00 92.06 96 ARG A C 1
ATOM 752 O O . ARG A 1 96 ? -9.153 13.331 10.950 1.00 92.06 96 ARG A O 1
ATOM 759 N N . LYS A 1 97 ? -9.266 15.232 9.770 1.00 89.94 97 LYS A N 1
ATOM 760 C CA . LYS A 1 97 ? -8.855 16.135 10.865 1.00 89.94 97 LYS A CA 1
ATOM 761 C C . LYS A 1 97 ? -9.913 16.319 11.956 1.00 89.94 97 LYS A C 1
ATOM 763 O O . LYS A 1 97 ? -9.569 16.785 13.031 1.00 89.94 97 LYS A O 1
ATOM 768 N N . ASP A 1 98 ? -11.151 15.955 11.666 1.00 89.31 98 ASP A N 1
ATOM 769 C CA . ASP A 1 98 ? -12.309 16.196 12.526 1.00 89.31 98 ASP A CA 1
ATOM 770 C C . ASP A 1 98 ? -12.907 14.868 13.037 1.00 89.31 98 ASP A C 1
ATOM 772 O O . ASP A 1 98 ? -14.031 14.840 13.527 1.00 89.31 98 ASP A O 1
ATOM 776 N N . ASP A 1 99 ? -12.168 13.760 12.880 1.00 88.50 99 ASP A N 1
ATOM 777 C CA . ASP A 1 99 ? -12.536 12.447 13.413 1.00 88.50 99 ASP A CA 1
ATOM 778 C C . ASP A 1 99 ? -11.963 12.293 14.834 1.00 88.50 99 ASP A C 1
ATOM 780 O O . ASP A 1 99 ? -10.776 12.543 15.063 1.00 88.50 99 ASP A O 1
ATOM 784 N N . GLU A 1 100 ? -12.789 11.846 15.778 1.00 85.56 100 GLU A N 1
ATOM 785 C CA . GLU A 1 100 ? -12.351 11.448 17.122 1.00 85.56 100 GLU A CA 1
ATOM 786 C C . GLU A 1 100 ? -11.713 10.045 17.081 1.00 85.56 100 GLU A C 1
ATOM 788 O O . GLU A 1 100 ? -12.173 9.169 16.339 1.00 85.56 100 GLU A O 1
ATOM 793 N N . VAL A 1 101 ? -10.637 9.838 17.856 1.00 81.25 101 VAL A N 1
ATOM 794 C CA . VAL A 1 101 ? -9.843 8.589 17.897 1.00 81.25 101 VAL A CA 1
ATOM 795 C C . VAL A 1 101 ? -10.022 7.865 19.220 1.00 81.25 101 VAL A C 1
ATOM 797 O O . VAL A 1 101 ? -9.814 8.517 20.266 1.00 81.25 101 VAL A O 1
#

Solvent-accessible surface area (backbone atoms only — not comparable to full-atom values): 7486 Å² total; per-residue (Å²): 136,89,81,85,79,91,81,84,88,86,83,90,84,79,87,87,88,84,86,89,81,88,83,82,90,85,80,90,80,78,86,78,76,82,77,79,80,79,79,87,70,86,77,81,77,79,89,70,93,54,87,89,62,80,85,54,65,68,65,50,53,54,52,63,77,68,44,54,71,78,56,43,43,64,71,54,46,44,76,56,56,74,67,57,26,69,77,66,70,47,66,60,47,59,69,61,96,89,63,89,132